Protein AF-A0A7K2Q441-F1 (afdb_monomer_lite)

Structure (mmCIF, N/CA/C/O backbone):
data_AF-A0A7K2Q441-F1
#
_entry.id   AF-A0A7K2Q441-F1
#
loop_
_atom_site.group_PDB
_atom_site.id
_atom_site.type_symbol
_atom_site.label_atom_id
_atom_site.label_alt_id
_atom_site.label_comp_id
_atom_site.label_asym_id
_atom_site.label_entity_id
_atom_site.label_seq_id
_atom_site.pdbx_PDB_ins_code
_atom_site.Cartn_x
_atom_site.Cartn_y
_atom_site.Cartn_z
_atom_site.occupancy
_atom_site.B_iso_or_equiv
_atom_site.auth_seq_id
_atom_site.auth_comp_id
_atom_site.auth_asym_id
_atom_site.auth_atom_id
_atom_site.pdbx_PDB_model_num
ATOM 1 N N . MET A 1 1 ? 11.163 -8.099 11.541 1.00 57.91 1 MET A N 1
ATOM 2 C CA . MET A 1 1 ? 11.823 -8.158 10.230 1.00 57.91 1 MET A CA 1
ATOM 3 C C . MET A 1 1 ? 12.071 -6.738 9.755 1.00 57.91 1 MET A C 1
ATOM 5 O O . MET A 1 1 ? 11.302 -5.840 10.038 1.00 57.91 1 MET A O 1
ATOM 9 N N . THR A 1 2 ? 13.201 -6.491 9.112 1.00 84.44 2 THR A N 1
ATOM 10 C CA . THR A 1 2 ? 13.454 -5.177 8.512 1.00 84.44 2 THR A CA 1
ATOM 11 C C . THR A 1 2 ? 13.026 -5.277 7.056 1.00 84.44 2 THR A C 1
ATOM 13 O O . THR A 1 2 ? 13.439 -6.220 6.381 1.00 84.44 2 THR A O 1
ATOM 16 N N . ILE A 1 3 ? 12.165 -4.366 6.602 1.00 94.44 3 ILE A N 1
ATOM 17 C CA . ILE A 1 3 ? 11.792 -4.257 5.188 1.00 94.44 3 ILE A CA 1
ATOM 18 C C . ILE A 1 3 ? 13.068 -3.947 4.391 1.00 94.44 3 ILE A C 1
ATOM 20 O O . ILE A 1 3 ? 13.907 -3.159 4.834 1.00 94.44 3 ILE A O 1
ATOM 24 N N . HIS A 1 4 ? 13.272 -4.623 3.261 1.00 96.31 4 HIS A N 1
ATOM 25 C CA . HIS A 1 4 ? 14.445 -4.379 2.425 1.00 96.31 4 HIS A CA 1
ATOM 26 C C . HIS A 1 4 ? 14.312 -3.051 1.676 1.00 96.31 4 HIS A C 1
ATOM 28 O O . HIS A 1 4 ? 13.213 -2.547 1.477 1.00 96.31 4 HIS A O 1
ATOM 34 N N . ARG A 1 5 ? 15.441 -2.527 1.193 1.00 95.44 5 ARG A N 1
ATOM 35 C CA . ARG A 1 5 ? 15.487 -1.385 0.276 1.00 95.44 5 ARG A CA 1
ATOM 36 C C . ARG A 1 5 ? 16.161 -1.816 -1.031 1.00 95.44 5 ARG A C 1
ATOM 38 O O . ARG A 1 5 ? 17.326 -2.230 -0.985 1.00 95.44 5 ARG A O 1
ATOM 45 N N . PRO A 1 6 ? 15.439 -1.829 -2.166 1.00 96.75 6 PRO A N 1
ATOM 46 C CA . PRO A 1 6 ? 13.989 -1.655 -2.285 1.00 96.75 6 PRO A CA 1
ATOM 47 C C . PRO A 1 6 ? 13.231 -2.830 -1.646 1.00 96.75 6 PRO A C 1
ATOM 49 O O . PRO A 1 6 ? 13.762 -3.946 -1.553 1.00 96.75 6 PRO A O 1
ATOM 52 N N . GLY A 1 7 ? 11.977 -2.592 -1.268 1.00 96.69 7 GLY A N 1
ATOM 53 C CA . GLY A 1 7 ? 11.099 -3.579 -0.654 1.00 96.69 7 GLY A CA 1
ATOM 54 C C . GLY A 1 7 ? 10.958 -4.851 -1.487 1.00 96.69 7 GLY A C 1
ATOM 55 O O . GLY A 1 7 ? 11.034 -4.855 -2.725 1.00 96.69 7 GLY A O 1
ATOM 56 N N . ARG A 1 8 ? 10.762 -5.981 -0.811 1.00 96.75 8 ARG A N 1
ATOM 57 C CA . ARG A 1 8 ? 10.484 -7.279 -1.435 1.00 96.75 8 ARG A CA 1
ATOM 58 C C . ARG A 1 8 ? 9.076 -7.730 -1.072 1.00 96.75 8 ARG A C 1
ATOM 60 O O . ARG A 1 8 ? 8.640 -7.508 0.051 1.00 96.75 8 ARG A O 1
ATOM 67 N N . PRO A 1 9 ? 8.382 -8.473 -1.953 1.00 97.12 9 PRO A N 1
ATOM 68 C CA . PRO A 1 9 ? 7.066 -9.009 -1.615 1.00 97.12 9 PRO A CA 1
ATOM 69 C C . PRO A 1 9 ? 7.032 -9.837 -0.318 1.00 97.12 9 PRO A C 1
ATOM 71 O O . PRO A 1 9 ? 6.040 -9.817 0.400 1.00 97.12 9 PRO A O 1
ATOM 74 N N . ALA A 1 10 ? 8.125 -10.539 0.000 1.00 96.25 10 ALA A N 1
ATOM 75 C CA . ALA A 1 10 ? 8.256 -11.337 1.220 1.00 96.25 10 ALA A CA 1
ATOM 76 C C . ALA A 1 10 ? 8.451 -10.509 2.507 1.00 96.25 10 ALA A C 1
ATOM 78 O O . ALA A 1 10 ? 8.425 -11.083 3.594 1.00 96.25 10 ALA A O 1
ATOM 79 N N . ASP A 1 11 ? 8.652 -9.194 2.395 1.00 97.00 11 ASP A N 1
ATOM 80 C CA . ASP A 1 11 ? 8.782 -8.301 3.551 1.00 97.00 11 ASP A CA 1
ATOM 81 C C . ASP A 1 11 ? 7.423 -7.974 4.166 1.00 97.00 11 ASP A C 1
ATOM 83 O O . ASP A 1 11 ? 7.333 -7.664 5.351 1.00 97.00 11 ASP A O 1
ATOM 87 N N . LEU A 1 12 ? 6.357 -8.078 3.371 1.00 97.69 12 LEU A N 1
ATOM 88 C CA . LEU A 1 12 ? 4.995 -7.842 3.817 1.00 97.69 12 LEU A CA 1
ATOM 89 C C . LEU A 1 12 ? 4.393 -9.131 4.407 1.00 97.69 12 LEU A C 1
ATOM 91 O O . LEU A 1 12 ? 4.516 -10.209 3.814 1.00 97.69 12 LEU A O 1
ATOM 95 N N . PRO A 1 13 ? 3.680 -9.052 5.547 1.00 97.19 13 PRO A N 1
ATOM 96 C CA . PRO A 1 13 ? 2.912 -10.182 6.057 1.00 97.19 13 PRO A CA 1
ATOM 97 C C . PRO A 1 13 ? 1.729 -10.486 5.119 1.00 97.19 13 PRO A C 1
ATOM 99 O O . PRO A 1 13 ? 1.420 -9.671 4.248 1.00 97.19 13 PRO A O 1
ATOM 102 N N . PRO A 1 14 ? 1.002 -11.607 5.301 1.00 97.62 14 PRO A N 1
ATOM 103 C CA . PRO A 1 14 ? -0.248 -11.849 4.577 1.00 97.62 14 PRO A CA 1
ATOM 104 C C . PRO A 1 14 ? -1.166 -10.621 4.599 1.00 97.62 14 PRO A C 1
ATOM 106 O O . PRO A 1 14 ? -1.275 -9.956 5.635 1.00 97.62 14 PRO A O 1
ATOM 109 N N . ALA A 1 15 ? -1.813 -10.308 3.475 1.00 98.12 15 ALA A N 1
ATOM 110 C CA . ALA A 1 15 ? -2.535 -9.046 3.324 1.00 98.12 15 ALA A CA 1
ATOM 111 C C . ALA A 1 15 ? -3.660 -8.871 4.348 1.00 98.12 15 ALA A C 1
ATOM 113 O O . ALA A 1 15 ? -3.876 -7.769 4.841 1.00 98.12 15 ALA A O 1
ATOM 114 N N . GLU A 1 16 ? -4.323 -9.955 4.743 1.00 97.75 16 GLU A N 1
ATOM 115 C CA . GLU A 1 16 ? -5.344 -9.941 5.786 1.00 97.75 16 GLU A CA 1
ATOM 116 C C . GLU A 1 16 ? -4.767 -9.567 7.157 1.00 97.75 16 GLU A C 1
ATOM 118 O O . GLU A 1 16 ? -5.431 -8.888 7.940 1.00 97.75 16 GLU A O 1
ATOM 123 N N . LEU A 1 17 ? -3.530 -9.979 7.453 1.00 97.62 17 LEU A N 1
ATOM 124 C CA . LEU A 1 17 ? -2.852 -9.613 8.695 1.00 97.62 17 LEU A CA 1
ATOM 125 C C . LEU A 1 17 ? -2.403 -8.150 8.669 1.00 97.62 17 LEU A C 1
ATOM 127 O O . LEU A 1 17 ? -2.575 -7.455 9.670 1.00 97.62 17 LEU A O 1
ATOM 131 N N . LEU A 1 18 ? -1.859 -7.683 7.539 1.00 98.00 18 LEU A N 1
ATOM 132 C CA . LEU A 1 18 ? -1.517 -6.271 7.352 1.00 98.00 18 LEU A CA 1
ATOM 133 C C . LEU A 1 18 ? -2.761 -5.390 7.522 1.00 98.00 18 LEU A C 1
ATOM 135 O O . LEU A 1 18 ? -2.756 -4.457 8.322 1.00 98.00 18 LEU A O 1
ATOM 139 N N . TRP A 1 19 ? -3.848 -5.761 6.839 1.00 98.12 19 TRP A N 1
ATOM 140 C CA . TRP A 1 19 ? -5.145 -5.102 6.935 1.00 98.12 19 TRP A CA 1
ATOM 141 C C . TRP A 1 19 ? -5.644 -5.051 8.375 1.00 98.12 19 TRP A C 1
ATOM 143 O O . TRP A 1 19 ? -6.011 -3.987 8.852 1.00 98.12 19 TRP A O 1
ATOM 153 N N . ALA A 1 20 ? -5.653 -6.182 9.087 1.00 97.19 20 ALA A N 1
ATOM 154 C CA . ALA A 1 20 ?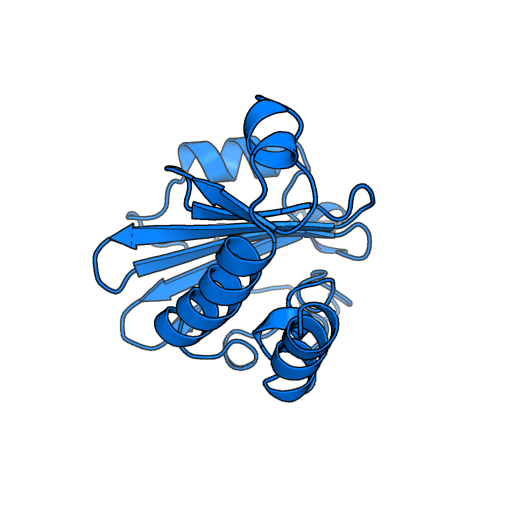 -6.161 -6.234 10.455 1.00 97.19 20 ALA A CA 1
ATOM 155 C C . ALA A 1 20 ? -5.371 -5.325 11.407 1.00 97.19 20 ALA A C 1
ATOM 157 O O . ALA A 1 20 ? -5.969 -4.645 12.236 1.00 97.19 20 ALA A O 1
ATOM 158 N N . ARG A 1 21 ? -4.039 -5.295 11.282 1.00 97.31 21 ARG A N 1
ATOM 159 C CA . ARG A 1 21 ? -3.178 -4.455 12.125 1.00 97.31 21 ARG A CA 1
ATOM 160 C C . ARG A 1 21 ? -3.403 -2.973 11.864 1.00 97.31 21 ARG A C 1
ATOM 162 O O . ARG A 1 21 ? -3.607 -2.221 12.809 1.00 97.31 21 ARG A O 1
ATOM 169 N N . TRP A 1 22 ? -3.409 -2.577 10.598 1.00 97.62 22 TRP A N 1
ATOM 170 C CA . TRP A 1 22 ? -3.598 -1.181 10.223 1.00 97.62 22 TRP A CA 1
ATOM 171 C C . TRP A 1 22 ? -5.030 -0.706 10.495 1.00 97.62 22 TRP A C 1
ATOM 173 O O . TRP A 1 22 ? -5.216 0.346 11.096 1.00 97.62 22 TRP A O 1
ATOM 183 N N . ALA A 1 23 ? -6.047 -1.513 10.182 1.00 96.81 23 ALA A N 1
ATOM 184 C CA . ALA A 1 23 ? -7.434 -1.198 10.524 1.00 96.81 23 ALA A CA 1
ATOM 185 C C . ALA A 1 23 ? -7.635 -1.011 12.028 1.00 96.81 23 ALA A C 1
ATOM 187 O O . ALA A 1 23 ? -8.397 -0.139 12.434 1.00 96.81 23 ALA A O 1
ATOM 188 N N . PHE A 1 24 ? -6.953 -1.803 12.857 1.00 95.44 24 PHE A N 1
ATOM 189 C CA . PHE A 1 24 ? -7.053 -1.650 14.302 1.00 95.44 24 PHE A CA 1
ATOM 190 C C . PHE A 1 24 ? -6.481 -0.310 14.782 1.00 95.44 24 PHE A C 1
ATOM 192 O O . PHE A 1 24 ? -7.139 0.368 15.565 1.00 95.44 24 PHE A O 1
ATOM 199 N N . VAL A 1 25 ? -5.323 0.108 14.260 1.00 94.00 25 VAL A N 1
ATOM 200 C CA . VAL A 1 25 ? -4.752 1.438 14.538 1.00 94.00 25 VAL A CA 1
ATOM 201 C C . VAL A 1 25 ? -5.691 2.549 14.059 1.00 94.00 25 VAL A C 1
ATOM 203 O O . VAL A 1 25 ? -6.042 3.423 14.844 1.00 94.00 25 VAL A O 1
ATOM 206 N N . ALA A 1 26 ? -6.178 2.471 12.817 1.00 94.25 26 ALA A N 1
ATOM 207 C CA . ALA A 1 26 ? -7.083 3.473 12.249 1.00 94.25 26 ALA A CA 1
ATOM 208 C C . ALA A 1 26 ? -8.385 3.631 13.056 1.00 94.25 26 ALA A C 1
ATOM 210 O O . ALA A 1 26 ? -8.894 4.736 13.196 1.00 94.25 26 ALA A O 1
ATOM 211 N N . VAL A 1 27 ? -8.930 2.539 13.607 1.00 93.12 27 VAL A N 1
ATOM 212 C CA . VAL A 1 27 ? -10.132 2.587 14.458 1.00 93.12 27 VAL A CA 1
ATOM 213 C C . VAL A 1 27 ? -9.844 3.198 15.829 1.00 93.12 27 VAL A C 1
ATOM 215 O O . VAL A 1 27 ? -10.705 3.887 16.364 1.00 93.12 27 VAL A O 1
ATOM 218 N N . LEU A 1 28 ? -8.669 2.951 16.412 1.00 91.25 28 LEU A N 1
ATOM 219 C CA . LEU A 1 28 ? -8.307 3.529 17.710 1.00 91.25 28 LEU A CA 1
ATOM 220 C C . LEU A 1 28 ? -8.026 5.028 17.624 1.00 91.25 28 LEU A C 1
ATOM 222 O O . LEU A 1 28 ? -8.372 5.764 18.541 1.00 91.25 28 LEU A O 1
ATOM 226 N N . GLU A 1 29 ? -7.448 5.475 16.513 1.00 89.25 29 GLU A N 1
ATOM 227 C CA . GLU A 1 29 ? -7.189 6.893 16.250 1.00 89.25 29 GLU A CA 1
ATOM 228 C C . GLU A 1 29 ? -8.422 7.662 15.768 1.00 89.25 29 GLU A C 1
ATOM 230 O O . GLU A 1 29 ? -8.416 8.896 15.748 1.00 89.25 29 GLU A O 1
ATOM 235 N N . ALA A 1 30 ? -9.488 6.959 15.379 1.00 89.12 30 ALA A N 1
ATOM 236 C CA . ALA A 1 30 ? -10.696 7.590 14.881 1.00 89.12 30 ALA A CA 1
ATOM 237 C C . ALA A 1 30 ? -11.335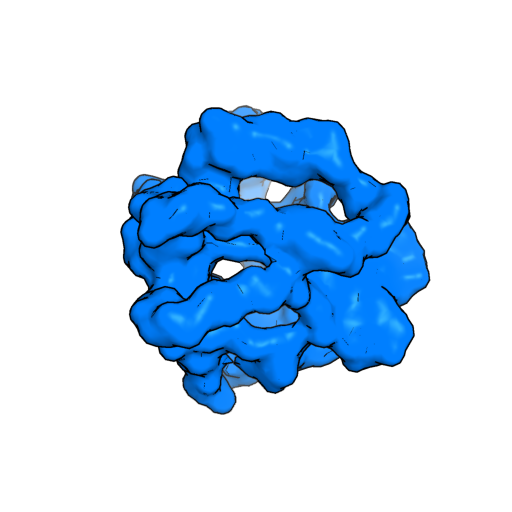 8.476 15.962 1.00 89.12 30 ALA A C 1
ATOM 239 O O . ALA A 1 30 ? -11.764 8.017 17.022 1.00 89.12 30 ALA A O 1
ATOM 240 N N . THR A 1 31 ? -11.456 9.765 15.654 1.00 86.69 31 THR A N 1
ATOM 241 C CA . THR A 1 31 ? -12.187 10.737 16.469 1.00 86.69 31 THR A CA 1
ATOM 242 C C . THR A 1 31 ? -13.220 11.457 15.615 1.00 86.69 31 THR A C 1
ATOM 244 O O . THR A 1 31 ? -13.017 11.672 14.419 1.00 86.69 31 THR A O 1
ATOM 247 N N . THR A 1 32 ? -14.321 11.893 16.233 1.00 82.94 32 THR A N 1
ATOM 248 C CA . THR A 1 32 ? -15.361 12.677 15.545 1.00 82.94 32 THR A CA 1
ATOM 249 C C . THR A 1 32 ? -14.792 13.937 14.886 1.00 82.94 32 THR A C 1
ATOM 251 O O . THR A 1 32 ? -15.247 14.335 13.816 1.00 82.94 32 THR A O 1
ATOM 254 N N . GLU A 1 33 ? -13.793 14.565 15.516 1.00 83.19 33 GLU A N 1
ATOM 255 C CA . GLU A 1 33 ? -13.094 15.725 14.963 1.00 83.19 33 GLU A CA 1
ATOM 256 C C . GLU A 1 33 ? -12.360 15.343 13.675 1.00 83.19 33 GLU A C 1
ATOM 258 O O . GLU A 1 33 ? -12.699 15.878 12.621 1.00 83.19 33 GLU A O 1
ATOM 263 N N . ALA A 1 34 ? -11.469 14.348 13.715 1.00 78.38 34 ALA A N 1
ATOM 264 C CA . ALA A 1 34 ? -10.718 13.896 12.541 1.00 78.38 34 ALA A CA 1
ATOM 265 C C . ALA A 1 34 ? -11.630 13.444 11.384 1.00 78.38 34 ALA A C 1
ATOM 267 O O . ALA A 1 34 ? -11.375 13.749 10.216 1.00 78.38 34 ALA A O 1
ATOM 268 N N . GLU A 1 35 ? -12.747 12.776 11.684 1.00 78.50 35 GLU A N 1
ATOM 269 C CA . GLU A 1 35 ? -13.699 12.347 10.657 1.00 78.50 35 GLU A CA 1
ATOM 270 C C . GLU A 1 35 ? -14.410 13.524 9.969 1.00 78.50 35 GLU A C 1
ATOM 272 O O . GLU A 1 35 ? -14.755 13.421 8.784 1.00 78.50 35 GLU A O 1
ATOM 277 N N . SER A 1 36 ? -14.582 14.650 10.670 1.00 78.50 36 SER A N 1
ATOM 278 C CA . SER A 1 36 ? -15.277 15.844 10.173 1.00 78.50 36 SER A CA 1
ATOM 279 C C . SER A 1 36 ? -14.453 16.711 9.211 1.00 78.50 36 SER A C 1
ATOM 281 O O . SER A 1 36 ? -15.031 17.529 8.495 1.00 78.50 36 SER A O 1
ATOM 283 N N . HIS A 1 37 ? -13.132 16.501 9.121 1.00 69.12 37 HIS A N 1
ATOM 284 C CA . HIS A 1 37 ? -12.215 17.287 8.275 1.00 69.12 37 HIS A CA 1
ATOM 285 C C . HIS A 1 37 ? -12.453 17.124 6.757 1.00 69.12 37 HIS A C 1
ATOM 287 O O . HIS A 1 37 ? -11.851 17.829 5.943 1.00 69.12 37 HIS A O 1
ATOM 293 N N . GLY A 1 38 ? -13.355 16.231 6.339 1.00 69.81 38 GLY A N 1
ATOM 294 C CA . GLY A 1 38 ? -13.725 16.072 4.934 1.00 69.81 38 GLY A CA 1
ATOM 295 C C . GLY A 1 38 ? -12.574 15.522 4.084 1.00 69.81 38 GLY A C 1
ATOM 296 O O . GLY A 1 38 ? -12.219 14.357 4.233 1.00 69.81 38 GLY A O 1
ATOM 297 N N . VAL A 1 39 ? -12.046 16.341 3.162 1.00 65.88 39 VAL A N 1
ATOM 298 C CA . VAL A 1 39 ? -11.148 15.921 2.059 1.00 65.88 39 VAL A CA 1
ATOM 299 C C . VAL A 1 39 ? -9.659 15.912 2.446 1.00 65.88 39 VAL A C 1
ATOM 301 O O . VAL A 1 39 ? -8.882 15.201 1.819 1.00 65.88 39 VAL A O 1
ATOM 304 N N . HIS A 1 40 ? -9.250 16.658 3.477 1.00 71.31 40 HIS A N 1
ATOM 305 C CA . HIS A 1 40 ? -7.850 16.739 3.920 1.00 71.31 40 HIS A CA 1
ATOM 306 C C . HIS A 1 40 ? -7.678 16.020 5.257 1.00 71.31 40 HIS A C 1
ATOM 308 O O . HIS A 1 40 ? -7.681 16.642 6.320 1.00 71.31 40 HIS A O 1
ATOM 314 N N . ARG A 1 41 ? -7.603 14.690 5.183 1.00 84.94 41 ARG A N 1
ATOM 315 C CA . ARG A 1 41 ? -7.338 13.818 6.330 1.00 84.94 41 ARG A CA 1
ATOM 316 C C . ARG A 1 41 ? -5.857 13.484 6.396 1.00 84.94 41 ARG A C 1
ATOM 318 O O . ARG A 1 41 ? -5.215 13.348 5.364 1.00 84.94 41 ARG A O 1
ATOM 325 N N . THR A 1 42 ? -5.358 13.350 7.615 1.00 90.00 42 THR A N 1
ATOM 326 C CA . THR A 1 42 ? -3.986 12.951 7.918 1.00 90.00 42 THR A CA 1
ATOM 327 C C . THR A 1 42 ? -3.998 11.936 9.061 1.00 90.00 42 THR A C 1
ATOM 329 O O . THR A 1 42 ? -5.034 11.726 9.697 1.00 90.00 42 THR A O 1
ATOM 332 N N . GLY A 1 43 ? -2.874 11.269 9.306 1.00 92.06 43 GLY A N 1
ATOM 333 C CA . GLY A 1 43 ? -2.787 10.130 10.218 1.00 92.06 43 GLY A CA 1
ATOM 334 C C . GLY A 1 43 ? -3.274 8.841 9.560 1.00 92.06 43 GLY A C 1
ATOM 335 O O . GLY A 1 43 ? -3.029 8.616 8.374 1.00 92.06 43 GLY A O 1
ATOM 336 N N . HIS A 1 44 ? -3.950 7.983 10.325 1.00 93.62 44 HIS A N 1
ATOM 337 C CA . HIS A 1 44 ? -4.467 6.702 9.849 1.00 93.62 44 HIS A CA 1
ATOM 338 C C . HIS A 1 44 ? -5.994 6.724 9.788 1.00 93.62 44 HIS A C 1
ATOM 340 O O . HIS A 1 44 ? -6.658 7.040 10.772 1.00 93.62 44 HIS A O 1
ATOM 346 N N . TRP A 1 45 ? -6.583 6.344 8.656 1.00 94.50 45 TRP A N 1
ATOM 347 C CA . TRP A 1 45 ? -8.041 6.247 8.555 1.00 94.50 45 TRP A CA 1
ATOM 348 C C . TRP A 1 45 ? -8.489 5.125 7.627 1.00 94.50 45 TRP A C 1
ATOM 350 O O . TRP A 1 45 ? -7.706 4.549 6.874 1.00 94.50 45 TRP A O 1
ATOM 360 N N . ILE A 1 46 ? -9.779 4.807 7.691 1.00 93.94 46 ILE A N 1
ATOM 361 C CA . ILE A 1 46 ? -10.438 3.859 6.798 1.00 93.94 46 ILE A CA 1
ATOM 362 C C . ILE A 1 46 ? -11.644 4.523 6.132 1.00 93.94 46 ILE A C 1
ATOM 364 O O . ILE A 1 46 ? -12.417 5.229 6.779 1.00 93.94 46 ILE A O 1
ATOM 368 N N . ASP A 1 47 ? -11.815 4.299 4.832 1.00 92.81 47 ASP A N 1
ATOM 369 C CA . ASP A 1 47 ? -13.005 4.701 4.080 1.00 92.81 47 ASP A CA 1
ATOM 370 C C . ASP A 1 47 ? -13.332 3.698 2.954 1.00 92.81 47 ASP A C 1
ATOM 372 O O . ASP A 1 47 ? -12.791 2.592 2.897 1.00 92.81 47 ASP A O 1
ATOM 376 N N . GLY A 1 48 ? -14.252 4.063 2.052 1.00 91.50 48 GLY A N 1
ATOM 377 C CA . GLY A 1 48 ? -14.656 3.209 0.929 1.00 91.50 48 GLY A CA 1
ATOM 378 C C . GLY A 1 48 ? -13.533 2.879 -0.067 1.00 91.50 48 GLY A C 1
ATOM 379 O O . GLY A 1 48 ? -13.675 1.939 -0.846 1.00 91.50 48 GLY A O 1
ATOM 380 N N . GLY A 1 49 ? -12.428 3.627 -0.052 1.00 92.12 49 GLY A N 1
ATOM 381 C CA . GLY A 1 49 ? -11.232 3.391 -0.855 1.00 92.12 49 GLY A CA 1
ATOM 382 C C . GLY A 1 49 ? -10.212 2.451 -0.209 1.00 92.12 49 GLY A C 1
ATOM 383 O O . GLY A 1 49 ? -9.354 1.939 -0.927 1.00 92.12 49 GLY A O 1
ATOM 384 N N . GLY A 1 50 ? -10.308 2.193 1.098 1.00 96.31 50 GLY A N 1
ATOM 385 C CA . GLY A 1 50 ? -9.390 1.322 1.830 1.00 96.31 50 GLY A CA 1
ATOM 386 C C . GLY A 1 50 ? -8.885 1.935 3.131 1.00 96.31 50 GLY A C 1
ATOM 387 O O . GLY A 1 50 ? -9.517 2.816 3.710 1.00 96.31 50 GLY A O 1
ATOM 388 N N . LEU A 1 51 ? -7.752 1.414 3.591 1.00 97.69 51 LEU A N 1
ATOM 389 C CA . LEU A 1 51 ? -6.971 1.963 4.692 1.00 97.69 51 LEU A CA 1
ATOM 390 C C . LEU A 1 51 ? -5.973 2.968 4.145 1.00 97.69 51 LEU A C 1
ATOM 392 O O . LEU A 1 51 ? -5.346 2.693 3.123 1.00 97.69 51 LEU A O 1
ATOM 396 N N . HIS A 1 52 ? -5.814 4.086 4.837 1.00 96.69 52 HIS A N 1
ATOM 397 C CA . HIS A 1 52 ? -4.972 5.192 4.409 1.00 96.69 52 HIS A CA 1
ATOM 398 C C . HIS A 1 52 ? -4.043 5.657 5.519 1.00 96.69 52 HIS A C 1
ATOM 400 O O . HIS A 1 52 ? -4.333 5.501 6.710 1.00 96.69 52 HIS A O 1
ATOM 406 N N . LEU A 1 53 ? -2.891 6.157 5.088 1.00 95.88 53 LEU A N 1
ATOM 407 C CA . LEU A 1 53 ? -1.837 6.734 5.901 1.00 95.88 53 LEU A CA 1
ATOM 408 C C . LEU A 1 53 ? -1.377 7.983 5.170 1.00 95.88 53 LEU A C 1
ATOM 410 O O . LEU A 1 53 ? -1.053 7.902 3.989 1.00 95.88 53 LEU A O 1
ATOM 414 N N . ASP A 1 54 ? -1.338 9.101 5.871 1.00 94.44 54 ASP A N 1
ATOM 415 C CA . ASP A 1 54 ? -0.732 10.346 5.409 1.00 94.44 54 ASP A CA 1
ATOM 416 C C . ASP A 1 54 ? -0.040 10.965 6.621 1.00 94.44 54 ASP A C 1
ATOM 418 O O . ASP A 1 54 ? -0.680 11.232 7.640 1.00 94.44 54 ASP A O 1
ATOM 422 N N . ASP A 1 55 ? 1.279 11.113 6.562 1.00 92.75 55 ASP A N 1
ATOM 423 C CA . ASP A 1 55 ? 2.065 11.618 7.687 1.00 92.75 55 ASP A CA 1
ATOM 424 C C . ASP A 1 55 ? 2.163 13.154 7.745 1.00 92.75 55 ASP A C 1
ATOM 426 O O . ASP A 1 55 ? 2.959 13.688 8.520 1.00 92.75 55 ASP A O 1
ATOM 430 N N . CYS A 1 56 ? 1.343 13.868 6.961 1.00 88.69 56 CYS A N 1
ATOM 431 C CA . CYS A 1 56 ? 1.419 15.311 6.704 1.00 88.69 56 CYS A CA 1
ATOM 432 C C . CYS A 1 56 ? 2.743 15.762 6.063 1.00 88.69 56 CYS A C 1
ATOM 434 O O . CYS A 1 56 ? 3.046 16.961 6.063 1.00 88.69 56 CYS A O 1
ATOM 436 N N . GLY A 1 57 ? 3.562 14.825 5.599 1.00 88.69 57 GLY A N 1
ATOM 437 C CA . GLY A 1 57 ? 4.911 15.054 5.123 1.00 88.69 57 GLY A CA 1
ATOM 438 C C . GLY A 1 57 ? 5.095 14.454 3.741 1.00 88.69 57 GLY A C 1
ATOM 439 O O . GLY A 1 57 ? 4.438 14.859 2.782 1.00 88.69 57 GLY A O 1
ATOM 440 N N . SER A 1 58 ? 6.049 13.537 3.643 1.00 90.44 58 SER A N 1
ATOM 441 C CA . SER A 1 58 ? 6.430 12.905 2.388 1.00 90.44 58 SER A CA 1
ATOM 442 C C . SER A 1 58 ? 5.805 11.535 2.180 1.00 90.44 58 SER A C 1
ATOM 444 O O . SER A 1 58 ? 5.918 11.018 1.075 1.00 90.44 58 SER A O 1
ATOM 446 N N . THR A 1 59 ? 5.192 10.931 3.204 1.00 94.94 59 THR A N 1
ATOM 447 C CA . THR A 1 59 ? 4.738 9.541 3.151 1.00 94.94 59 THR A CA 1
ATOM 448 C C . THR A 1 59 ? 3.216 9.463 3.074 1.00 94.94 59 THR A C 1
ATOM 450 O O . THR A 1 59 ? 2.507 9.843 4.011 1.00 94.94 59 THR A O 1
ATOM 453 N N . CYS A 1 60 ? 2.705 8.851 2.004 1.00 95.62 60 CYS A N 1
ATOM 454 C CA . CYS A 1 60 ? 1.295 8.501 1.885 1.00 95.62 60 CYS A CA 1
ATOM 455 C C . CYS A 1 60 ? 1.099 7.069 1.369 1.00 95.62 60 CYS A C 1
ATOM 457 O O . CYS A 1 60 ? 1.769 6.623 0.442 1.00 95.62 60 CYS A O 1
ATOM 459 N N . TRP A 1 61 ? 0.154 6.328 1.953 1.00 97.88 61 TRP A N 1
ATOM 460 C CA . TRP A 1 61 ? -0.157 4.955 1.547 1.00 97.88 61 TRP A CA 1
ATOM 461 C C . TRP A 1 61 ? -1.651 4.684 1.526 1.00 97.88 61 TRP A C 1
ATOM 463 O O . TRP A 1 61 ? -2.393 5.138 2.392 1.00 97.88 61 TRP A O 1
ATOM 473 N N . THR A 1 62 ? -2.072 3.830 0.595 1.00 98.31 62 THR A N 1
ATOM 474 C CA . THR A 1 62 ? -3.375 3.172 0.611 1.00 98.31 62 THR A CA 1
ATOM 475 C C . THR A 1 62 ? -3.214 1.656 0.527 1.00 98.31 62 THR A C 1
ATOM 477 O O . THR A 1 62 ? -2.594 1.139 -0.403 1.00 98.31 62 THR A O 1
ATOM 480 N N . LEU A 1 63 ? -3.870 0.926 1.430 1.00 98.69 63 LEU A N 1
ATOM 481 C CA . LEU A 1 63 ? -4.156 -0.500 1.274 1.00 98.69 63 LEU A CA 1
ATOM 482 C C . LEU A 1 63 ? -5.640 -0.688 0.963 1.00 98.69 63 LEU A C 1
ATOM 484 O O . LEU A 1 63 ? -6.504 -0.499 1.818 1.00 98.69 63 LEU A O 1
ATOM 488 N N . ALA A 1 64 ? -5.939 -1.107 -0.262 1.00 98.25 64 ALA A N 1
ATOM 489 C CA . ALA A 1 64 ? -7.298 -1.348 -0.724 1.00 98.25 64 ALA A CA 1
ATOM 490 C C . ALA A 1 64 ? -7.578 -2.847 -0.859 1.00 98.25 64 ALA A C 1
ATOM 492 O O . ALA A 1 64 ? -6.812 -3.595 -1.473 1.00 98.25 64 ALA A O 1
ATOM 493 N N . ARG A 1 65 ? -8.724 -3.289 -0.335 1.00 96.94 65 ARG A N 1
ATOM 494 C CA . ARG A 1 65 ? -9.260 -4.629 -0.582 1.00 96.94 65 ARG A CA 1
ATOM 495 C C . ARG A 1 65 ? -10.126 -4.583 -1.836 1.00 96.94 65 ARG A C 1
ATOM 497 O O . ARG A 1 65 ? -11.232 -4.055 -1.798 1.00 96.94 65 ARG A O 1
ATOM 504 N N . VAL A 1 66 ? -9.632 -5.137 -2.941 1.00 96.12 66 VAL A N 1
ATOM 505 C CA . VAL A 1 66 ? -10.335 -5.091 -4.236 1.00 96.12 66 VAL A CA 1
ATOM 506 C C . VAL A 1 66 ? -11.459 -6.125 -4.283 1.00 96.12 66 VAL A C 1
ATOM 508 O O . VAL A 1 66 ? -12.556 -5.834 -4.752 1.00 96.12 66 VAL A O 1
ATOM 511 N N . ASN A 1 67 ? -11.207 -7.333 -3.773 1.00 92.12 67 ASN A N 1
ATOM 512 C CA . ASN A 1 67 ? -12.227 -8.357 -3.554 1.00 92.12 67 ASN A CA 1
ATOM 513 C C . ASN A 1 67 ? -11.769 -9.364 -2.476 1.00 92.12 67 ASN A C 1
ATOM 515 O O . ASN A 1 67 ? -10.825 -9.119 -1.718 1.00 92.12 67 ASN A O 1
ATOM 519 N N . GLN A 1 68 ? -12.463 -10.496 -2.347 1.00 92.44 68 GLN A N 1
ATOM 520 C CA . GLN A 1 68 ? -12.056 -11.540 -1.412 1.00 92.44 68 GLN A CA 1
ATOM 521 C C . GLN A 1 68 ? -10.700 -12.144 -1.814 1.00 92.44 68 GLN A C 1
ATOM 523 O O . GLN A 1 68 ? -10.592 -12.799 -2.844 1.00 92.44 68 GLN A O 1
ATOM 528 N N . GLY A 1 69 ? -9.689 -11.955 -0.961 1.00 96.06 69 GLY A N 1
ATOM 529 C CA . GLY A 1 69 ? -8.340 -12.491 -1.165 1.00 96.06 69 GLY A CA 1
ATOM 530 C C . GLY A 1 69 ? -7.464 -11.66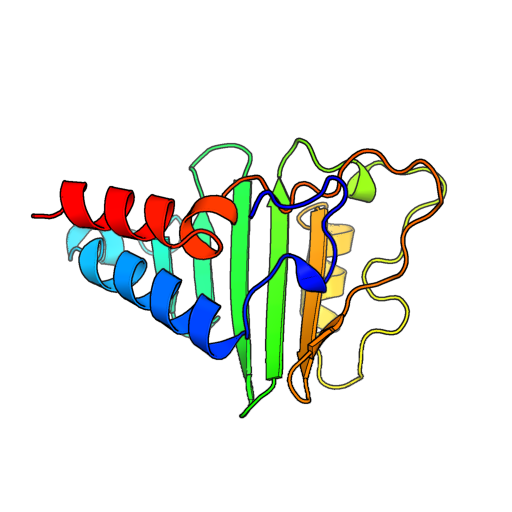5 -2.109 1.00 96.06 69 GLY A C 1
ATOM 531 O O . GLY A 1 69 ? -6.342 -12.084 -2.384 1.00 96.06 69 GLY A O 1
ATOM 532 N N . ARG A 1 70 ? -7.944 -10.505 -2.590 1.00 98.44 70 ARG A N 1
ATOM 533 C CA . ARG A 1 70 ? -7.149 -9.579 -3.405 1.00 98.44 70 ARG A CA 1
ATOM 534 C C . ARG A 1 70 ? -7.026 -8.215 -2.764 1.00 98.44 70 ARG A C 1
ATOM 536 O O . ARG A 1 70 ? -8.029 -7.557 -2.468 1.00 98.44 70 ARG A O 1
ATOM 543 N N . PHE A 1 71 ? -5.784 -7.783 -2.614 1.00 98.75 71 PHE A N 1
ATOM 544 C CA . PHE A 1 71 ? -5.436 -6.499 -2.027 1.00 98.75 71 PHE A CA 1
ATOM 545 C C . PHE A 1 71 ? -4.411 -5.790 -2.899 1.00 98.75 71 PHE A C 1
ATOM 547 O O . PHE A 1 71 ? -3.622 -6.433 -3.588 1.00 98.75 71 PHE A O 1
ATOM 554 N N . VAL A 1 72 ? -4.414 -4.466 -2.852 1.00 98.75 72 VAL A N 1
ATOM 555 C CA . VAL A 1 72 ? -3.366 -3.642 -3.445 1.00 98.75 72 VAL A CA 1
ATOM 556 C C . VAL A 1 72 ? -2.883 -2.643 -2.405 1.00 98.75 72 VAL A C 1
ATOM 558 O O . VAL A 1 72 ? -3.695 -1.965 -1.781 1.00 98.75 72 VAL A O 1
ATOM 561 N N . LEU A 1 73 ? -1.570 -2.595 -2.212 1.00 98.75 73 LEU A N 1
ATOM 562 C CA . LEU A 1 73 ? -0.869 -1.574 -1.449 1.00 98.75 73 LEU A CA 1
ATOM 563 C C . LEU A 1 73 ? -0.164 -0.664 -2.451 1.00 98.75 73 LEU A C 1
ATOM 565 O O . LEU A 1 73 ? 0.587 -1.144 -3.299 1.00 98.75 73 LEU A O 1
ATOM 569 N N . TYR A 1 74 ? -0.428 0.628 -2.383 1.00 98.38 74 TYR A N 1
ATOM 570 C CA . TYR A 1 74 ? 0.195 1.612 -3.257 1.00 98.38 74 TYR A CA 1
ATOM 571 C C . TYR A 1 74 ? 0.291 2.947 -2.534 1.00 98.38 74 TYR A C 1
ATOM 573 O O . TYR A 1 74 ? -0.475 3.216 -1.611 1.00 98.38 74 TYR A O 1
ATOM 581 N N . GLY A 1 75 ? 1.234 3.771 -2.949 1.00 96.69 75 GLY A N 1
ATOM 582 C CA . GLY A 1 75 ? 1.540 5.017 -2.270 1.00 96.69 75 GLY A CA 1
ATOM 583 C C . GLY A 1 75 ? 2.965 5.428 -2.560 1.00 96.69 75 GLY A C 1
ATOM 584 O O . GLY A 1 75 ? 3.607 4.870 -3.458 1.00 96.69 75 GLY A O 1
ATOM 585 N N . GLU A 1 76 ? 3.443 6.410 -1.820 1.00 94.88 76 GLU A N 1
ATOM 586 C CA . GLU A 1 76 ? 4.706 7.066 -2.080 1.00 94.88 76 GLU A CA 1
ATOM 587 C C . GLU A 1 76 ? 5.391 7.487 -0.781 1.00 94.88 76 GLU A C 1
ATOM 589 O O . GLU A 1 76 ? 4.753 7.733 0.243 1.00 94.88 76 GLU A O 1
ATOM 594 N N . ASP A 1 77 ? 6.712 7.554 -0.862 1.00 95.88 77 ASP A N 1
ATOM 595 C CA . ASP A 1 77 ? 7.534 8.315 0.057 1.00 95.88 77 ASP A CA 1
ATOM 596 C C . ASP A 1 77 ? 8.632 9.030 -0.742 1.00 95.88 77 ASP A C 1
ATOM 598 O O . ASP A 1 77 ? 9.130 8.498 -1.741 1.00 95.88 77 ASP A O 1
ATOM 602 N N . GLU A 1 78 ? 9.055 10.213 -0.289 1.00 92.50 78 GLU A N 1
ATOM 603 C CA . GLU A 1 78 ? 10.077 11.022 -0.966 1.00 92.50 78 GLU A CA 1
ATOM 604 C C . GLU A 1 78 ? 11.424 10.292 -1.116 1.00 92.50 78 GLU A C 1
ATOM 606 O O . GLU A 1 78 ? 12.157 10.561 -2.072 1.00 92.50 78 GLU A O 1
ATOM 611 N N . SER A 1 79 ? 11.736 9.324 -0.245 1.00 91.94 79 SER A N 1
ATOM 612 C CA . SER A 1 79 ? 12.927 8.473 -0.386 1.00 91.94 79 SER A CA 1
ATOM 613 C C . SER A 1 79 ? 12.882 7.537 -1.601 1.00 91.94 79 SER A C 1
ATOM 615 O O . SER A 1 79 ? 13.937 7.076 -2.055 1.00 91.94 79 SER A O 1
ATOM 617 N N . SER A 1 80 ? 11.694 7.271 -2.158 1.00 93.94 80 SER A N 1
ATOM 618 C CA . SER A 1 80 ? 11.522 6.364 -3.288 1.00 93.94 80 SER A CA 1
ATOM 619 C C . SER A 1 80 ? 12.259 6.872 -4.524 1.00 93.94 80 SER A C 1
ATOM 621 O O . SER A 1 80 ? 11.994 7.946 -5.073 1.00 93.94 80 SER A O 1
ATOM 623 N N . GLN A 1 81 ? 13.168 6.042 -5.029 1.00 95.44 81 GLN A N 1
ATOM 624 C CA . GLN A 1 81 ? 13.911 6.328 -6.252 1.00 95.44 81 GLN A CA 1
ATOM 625 C C . GLN A 1 81 ? 13.148 5.890 -7.504 1.00 95.44 81 GLN A C 1
ATOM 627 O O . GLN A 1 81 ? 13.557 6.229 -8.615 1.00 95.44 81 GLN A O 1
ATOM 632 N N . VAL A 1 82 ? 12.043 5.150 -7.352 1.00 94.25 82 VAL A N 1
ATOM 633 C CA . VAL A 1 82 ? 11.300 4.564 -8.477 1.00 94.25 82 VAL A CA 1
ATOM 634 C C . VAL A 1 82 ? 10.700 5.654 -9.357 1.00 94.25 82 VAL A C 1
ATOM 636 O O . VAL A 1 82 ? 10.882 5.611 -10.575 1.00 94.25 82 VAL A O 1
ATOM 639 N N . LYS A 1 83 ? 10.056 6.665 -8.753 1.00 88.81 83 LYS A N 1
ATOM 640 C CA . LYS A 1 83 ? 9.424 7.770 -9.493 1.00 88.81 83 LYS A CA 1
ATOM 641 C C . LYS A 1 83 ? 10.432 8.584 -10.311 1.00 88.81 83 LYS A C 1
ATOM 643 O O . LYS A 1 83 ? 10.115 9.045 -11.401 1.00 88.81 83 LYS A O 1
ATOM 648 N N . TRP A 1 84 ? 11.677 8.689 -9.843 1.00 90.75 84 TRP A N 1
ATOM 649 C CA . TRP A 1 84 ? 12.742 9.467 -10.489 1.00 90.75 84 TRP A CA 1
ATOM 650 C C . TRP A 1 84 ? 13.660 8.651 -11.411 1.00 90.75 84 TRP A C 1
ATOM 652 O O . TRP A 1 84 ? 14.552 9.221 -12.051 1.00 90.75 84 TRP A O 1
ATOM 662 N N . HIS A 1 85 ? 13.483 7.329 -11.475 1.00 94.06 85 HIS A N 1
ATOM 663 C CA . HIS A 1 85 ? 14.405 6.440 -12.172 1.00 94.06 85 HIS A CA 1
ATOM 664 C C . HIS A 1 85 ? 14.441 6.704 -13.690 1.00 94.06 85 HIS A C 1
ATOM 666 O O . HIS A 1 85 ? 13.429 7.005 -14.327 1.00 94.06 85 HIS A O 1
ATOM 672 N N . LYS A 1 86 ? 15.627 6.558 -14.298 1.00 93.00 86 LYS A N 1
ATOM 673 C CA . LYS A 1 86 ? 15.838 6.665 -15.751 1.00 93.00 86 LYS A CA 1
ATOM 674 C C . LYS A 1 86 ? 16.561 5.416 -16.270 1.00 93.00 86 LYS A C 1
ATOM 676 O O . LYS A 1 86 ? 17.693 5.187 -15.850 1.00 93.00 86 LYS A O 1
ATOM 681 N N . PRO A 1 87 ? 15.977 4.641 -17.206 1.00 92.25 87 PRO A N 1
ATOM 682 C CA . PRO A 1 87 ? 14.656 4.815 -17.835 1.00 92.25 87 PRO A CA 1
ATOM 683 C C . PRO A 1 87 ? 13.494 4.663 -16.841 1.00 92.25 87 PRO A C 1
ATOM 685 O O . PRO A 1 87 ? 13.660 4.006 -15.821 1.00 92.25 87 PRO A O 1
ATOM 688 N N . ALA A 1 88 ? 12.331 5.257 -17.130 1.00 92.62 88 ALA A N 1
ATOM 689 C CA . ALA A 1 88 ? 11.171 5.179 -16.237 1.00 92.62 88 ALA A CA 1
ATOM 690 C C . ALA A 1 88 ? 10.789 3.717 -15.944 1.00 92.62 88 ALA A C 1
ATOM 692 O O . ALA A 1 88 ? 10.759 2.885 -16.855 1.00 92.62 88 ALA A O 1
ATOM 693 N N . ILE A 1 89 ? 10.515 3.411 -14.675 1.00 94.44 89 ILE A N 1
ATOM 694 C CA . ILE A 1 89 ? 10.068 2.083 -14.244 1.00 94.44 89 ILE A CA 1
ATOM 695 C C . ILE A 1 89 ? 8.549 2.010 -14.400 1.00 94.44 89 ILE A C 1
ATOM 697 O O . ILE A 1 89 ? 7.820 2.813 -13.822 1.00 94.44 89 ILE A O 1
ATOM 701 N N . ASP A 1 90 ? 8.066 1.020 -15.148 1.00 94.00 90 ASP A N 1
ATOM 702 C CA . ASP A 1 90 ? 6.641 0.694 -15.189 1.00 94.00 90 ASP A CA 1
ATOM 703 C C . ASP A 1 90 ? 6.259 -0.103 -13.933 1.00 94.00 90 ASP A C 1
ATOM 705 O O . ASP A 1 90 ? 6.439 -1.321 -13.867 1.00 94.00 90 ASP A O 1
ATOM 709 N N . MET A 1 91 ? 5.729 0.592 -12.922 1.00 95.50 91 MET A N 1
ATOM 710 C CA . MET A 1 91 ? 5.282 -0.015 -11.659 1.00 95.50 91 MET A CA 1
ATOM 711 C C . MET A 1 91 ? 4.077 -0.956 -11.826 1.00 95.50 91 MET A C 1
ATOM 713 O O .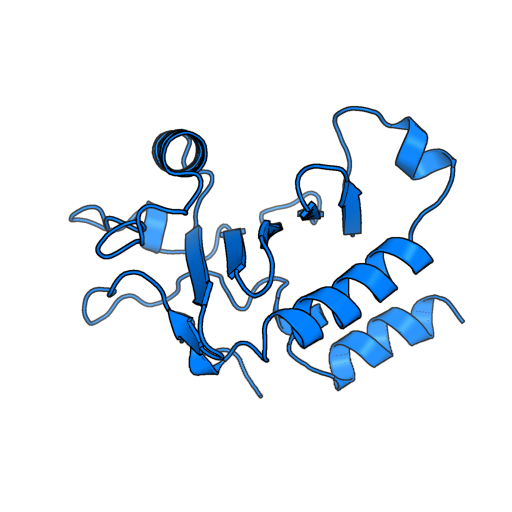 MET A 1 91 ? 3.730 -1.676 -10.891 1.00 95.50 91 MET A O 1
ATOM 717 N N . LEU A 1 92 ? 3.443 -0.966 -13.003 1.00 97.19 92 LEU A N 1
ATOM 718 C CA . LEU A 1 92 ? 2.334 -1.853 -13.351 1.00 97.19 92 LEU A CA 1
ATOM 719 C C . LEU A 1 92 ? 2.758 -2.949 -14.339 1.00 97.19 92 LEU A C 1
ATOM 721 O O . LEU A 1 92 ? 1.910 -3.689 -14.845 1.00 97.19 92 LEU A O 1
ATOM 725 N N . ALA A 1 93 ? 4.057 -3.116 -14.596 1.00 96.81 93 ALA A N 1
ATOM 726 C CA . ALA A 1 93 ? 4.541 -4.241 -15.378 1.00 96.81 93 ALA A CA 1
ATOM 727 C C . ALA A 1 93 ? 4.149 -5.560 -14.691 1.00 96.81 93 ALA A C 1
ATOM 729 O O . ALA A 1 93 ? 4.437 -5.768 -13.514 1.00 96.81 93 ALA A O 1
ATOM 730 N N . GLN A 1 94 ? 3.518 -6.469 -15.444 1.00 97.12 94 GLN A N 1
ATOM 731 C CA . GLN A 1 94 ? 3.006 -7.764 -14.954 1.00 97.12 94 GLN A CA 1
ATOM 732 C C . GLN A 1 94 ? 1.850 -7.657 -13.939 1.00 97.12 94 GLN A C 1
ATOM 734 O O . GLN A 1 94 ? 1.466 -8.660 -13.335 1.00 97.12 94 GLN A O 1
ATOM 739 N N . ALA A 1 95 ? 1.272 -6.464 -13.772 1.00 97.62 95 ALA A N 1
ATOM 740 C CA . ALA A 1 95 ? 0.107 -6.243 -12.931 1.00 97.62 95 ALA A CA 1
ATOM 741 C C . ALA A 1 95 ? -1.107 -7.034 -13.461 1.00 97.62 95 ALA A C 1
ATOM 743 O O . ALA A 1 95 ? -1.412 -6.950 -14.653 1.00 97.62 95 ALA A O 1
ATOM 744 N N . PRO A 1 96 ? -1.834 -7.775 -12.608 1.00 97.75 96 PRO A N 1
ATOM 745 C CA . PRO A 1 96 ? -3.026 -8.499 -13.033 1.00 97.75 96 PRO A CA 1
ATOM 746 C C . PRO A 1 96 ? -4.168 -7.561 -13.455 1.00 97.75 96 PRO A C 1
ATOM 748 O O . PRO A 1 96 ? -4.296 -6.435 -12.968 1.00 97.75 96 PRO A O 1
ATOM 751 N N . ASP A 1 97 ? -5.055 -8.053 -14.322 1.00 97.38 97 ASP A N 1
ATOM 752 C CA . ASP A 1 97 ? -6.155 -7.268 -14.914 1.00 97.38 97 ASP A CA 1
ATOM 753 C C . ASP A 1 97 ? -7.192 -6.776 -13.896 1.00 97.38 97 ASP A C 1
ATOM 755 O O . ASP A 1 97 ? -7.924 -5.825 -14.156 1.00 97.38 97 ASP A O 1
ATOM 759 N N . TRP A 1 98 ? -7.273 -7.421 -12.728 1.00 97.50 98 TRP A N 1
ATOM 760 C CA . TRP A 1 98 ? -8.223 -7.043 -11.682 1.00 97.50 98 TRP A CA 1
ATOM 761 C C . TRP A 1 98 ? -7.817 -5.779 -10.919 1.00 97.50 98 TRP A C 1
ATOM 763 O O . TRP A 1 98 ? -8.638 -5.244 -10.172 1.00 97.50 98 TRP A O 1
ATOM 773 N N . LEU A 1 99 ? -6.573 -5.312 -11.062 1.00 97.88 99 LEU A N 1
ATOM 774 C CA . LEU A 1 99 ? -6.124 -4.093 -10.399 1.00 97.88 99 LEU A CA 1
ATOM 775 C C . LEU A 1 99 ? -6.868 -2.860 -10.930 1.00 97.88 99 LEU A C 1
ATOM 777 O O . LEU A 1 99 ? -7.281 -2.829 -12.092 1.00 97.88 99 LEU A O 1
ATOM 781 N N . PRO A 1 100 ? -7.009 -1.796 -10.119 1.00 96.50 100 PRO A N 1
ATOM 782 C CA . PRO A 1 100 ? -7.633 -0.547 -10.546 1.00 96.50 100 PRO A CA 1
ATOM 783 C C . PRO A 1 100 ? -6.687 0.266 -11.451 1.00 96.50 100 PRO A C 1
ATOM 785 O O . PRO A 1 100 ? -6.264 1.368 -11.109 1.00 96.50 100 PRO A O 1
ATOM 788 N N . HIS A 1 101 ? -6.357 -0.276 -12.627 1.00 97.44 101 HIS A N 1
ATOM 789 C CA . HIS A 1 101 ? -5.359 0.252 -13.566 1.00 97.44 101 HIS A CA 1
ATOM 790 C C . HIS A 1 101 ? -5.552 1.732 -13.901 1.00 97.44 101 HIS A C 1
ATOM 792 O O . HIS A 1 101 ? -4.580 2.475 -13.921 1.00 97.44 101 HIS A O 1
ATOM 798 N N . GLY A 1 102 ? -6.791 2.175 -14.142 1.00 97.12 102 GLY A N 1
ATOM 799 C CA . GLY A 1 102 ? -7.071 3.582 -14.454 1.00 97.12 102 GLY A CA 1
ATOM 800 C C . GLY A 1 102 ? -6.661 4.532 -13.324 1.00 97.12 102 GLY A C 1
ATOM 801 O O . GLY A 1 102 ? -6.030 5.551 -13.583 1.00 97.12 102 GLY A O 1
ATOM 802 N N . LYS A 1 103 ? -6.946 4.159 -12.069 1.00 96.69 103 LYS A N 1
ATOM 803 C CA . LYS A 1 103 ? -6.541 4.928 -10.884 1.00 96.69 103 LYS A CA 1
ATOM 804 C C . LYS A 1 103 ? -5.023 4.911 -10.713 1.00 96.69 103 LYS A C 1
ATOM 806 O O . LYS A 1 103 ? -4.421 5.961 -10.540 1.00 96.69 103 LYS A O 1
ATOM 811 N N . LEU A 1 104 ? -4.412 3.729 -10.784 1.00 97.69 104 LEU A N 1
ATOM 812 C CA . LEU A 1 104 ? -2.970 3.576 -10.575 1.00 97.69 104 LEU A CA 1
ATOM 813 C C . LEU A 1 104 ? -2.151 4.295 -11.655 1.00 97.69 104 LEU A C 1
ATOM 815 O O . LEU A 1 104 ? -1.135 4.895 -11.334 1.00 97.69 104 LEU A O 1
ATOM 819 N N . ARG A 1 105 ? -2.607 4.302 -12.915 1.00 96.31 105 ARG A N 1
ATOM 820 C CA . ARG A 1 105 ? -1.964 5.090 -13.979 1.00 96.31 105 ARG A CA 1
ATOM 821 C C . ARG A 1 105 ? -2.062 6.591 -13.725 1.00 96.31 105 ARG A C 1
ATOM 823 O O . ARG A 1 105 ? -1.057 7.270 -13.878 1.00 96.31 105 ARG A O 1
ATOM 830 N N . ALA A 1 106 ? -3.222 7.089 -13.295 1.00 96.31 106 ALA A N 1
ATOM 831 C CA . ALA A 1 106 ? -3.376 8.505 -12.967 1.00 96.31 106 ALA A CA 1
ATOM 832 C C . ALA A 1 106 ? -2.422 8.939 -11.837 1.00 96.31 106 ALA A C 1
ATOM 834 O O . ALA A 1 106 ? -1.755 9.958 -11.969 1.00 96.31 106 ALA A O 1
ATOM 835 N N . LEU A 1 107 ? -2.293 8.129 -10.778 1.00 95.50 107 LEU A N 1
ATOM 836 C CA . LEU A 1 107 ? -1.347 8.391 -9.684 1.00 95.50 107 LEU A CA 1
ATOM 837 C C . LEU A 1 107 ? 0.117 8.312 -10.155 1.00 95.50 107 LEU A C 1
ATOM 839 O O . LEU A 1 107 ? 0.943 9.127 -9.755 1.00 95.50 107 LEU A O 1
ATOM 843 N N . LEU A 1 108 ? 0.443 7.362 -11.040 1.00 93.00 108 LEU A N 1
ATOM 844 C CA . LEU A 1 108 ? 1.781 7.243 -11.628 1.00 93.00 108 LEU A CA 1
ATOM 845 C C . LEU A 1 108 ? 2.150 8.492 -12.445 1.00 93.00 108 LEU A C 1
ATOM 847 O O . LEU A 1 108 ? 3.247 9.023 -12.300 1.00 93.00 108 LEU A O 1
ATOM 851 N N . GLU A 1 109 ? 1.230 8.975 -13.283 1.00 92.06 109 GLU A N 1
ATOM 852 C CA . GLU A 1 109 ? 1.390 10.207 -14.071 1.00 92.06 109 GLU A CA 1
ATOM 853 C C . GLU A 1 109 ? 1.472 11.459 -13.180 1.00 92.06 109 GLU A C 1
ATOM 855 O O . GLU A 1 109 ? 2.161 12.421 -13.526 1.00 92.06 109 GLU A O 1
ATOM 860 N N . GLY A 1 110 ? 0.800 11.426 -12.024 1.00 92.12 110 GLY A N 1
ATOM 861 C CA . GLY A 1 110 ? 0.815 12.458 -10.987 1.00 92.12 110 GLY A CA 1
ATOM 862 C C . GLY A 1 110 ? 2.046 12.453 -10.077 1.00 92.12 110 GLY A C 1
ATOM 863 O O . GLY A 1 110 ? 2.187 13.375 -9.282 1.00 92.12 110 GLY A O 1
ATOM 864 N N . TRP A 1 111 ? 2.962 11.484 -10.222 1.00 90.06 111 TRP A N 1
ATOM 865 C CA . TRP A 1 111 ? 4.130 11.287 -9.342 1.00 90.06 111 TRP A CA 1
ATOM 866 C C . TRP A 1 111 ? 3.767 10.924 -7.892 1.00 90.06 111 TRP A C 1
ATOM 868 O O . TRP A 1 111 ? 4.579 11.092 -6.986 1.00 90.06 111 TRP A O 1
ATOM 878 N N . GLU A 1 112 ? 2.570 10.372 -7.693 1.00 92.75 112 GLU A N 1
ATOM 879 C CA . GLU A 1 112 ? 1.988 9.997 -6.396 1.00 92.75 112 GLU A CA 1
ATOM 880 C C . GLU A 1 112 ? 2.181 8.501 -6.084 1.00 92.75 112 GLU A C 1
ATOM 882 O O . GLU A 1 112 ? 1.483 7.933 -5.246 1.00 92.75 112 GLU A O 1
ATOM 887 N N . LEU A 1 113 ? 3.096 7.828 -6.793 1.00 94.50 113 LEU A N 1
ATOM 888 C CA . LEU A 1 113 ? 3.466 6.434 -6.551 1.00 94.50 113 LEU A CA 1
ATOM 889 C C . LEU A 1 113 ? 4.984 6.286 -6.450 1.00 94.50 113 LEU A C 1
ATOM 891 O O . LEU A 1 113 ? 5.717 6.615 -7.381 1.00 94.50 113 LEU A O 1
ATOM 895 N N . GLY A 1 114 ? 5.436 5.721 -5.334 1.00 92.81 114 GLY A N 1
ATOM 896 C CA . GLY A 1 114 ? 6.778 5.185 -5.129 1.00 92.81 114 GLY A CA 1
ATOM 897 C C . GLY A 1 114 ? 6.842 3.676 -5.374 1.00 92.81 114 GLY A C 1
ATOM 898 O O . GLY A 1 114 ? 7.856 3.176 -5.852 1.00 92.81 114 GLY A O 1
ATOM 899 N N . CYS A 1 115 ? 5.758 2.940 -5.113 1.00 94.81 115 CYS A N 1
ATOM 900 C CA . CYS A 1 115 ? 5.627 1.537 -5.506 1.00 94.81 115 CYS A CA 1
ATOM 901 C C . CYS A 1 115 ? 4.169 1.051 -5.505 1.00 94.81 115 CYS A C 1
ATOM 903 O O . CYS A 1 115 ? 3.266 1.688 -4.958 1.00 94.81 115 CYS A O 1
ATOM 905 N N . VAL A 1 116 ? 3.943 -0.110 -6.131 1.00 98.25 116 VAL A N 1
ATOM 906 C CA . VAL A 1 116 ? 2.655 -0.815 -6.144 1.00 98.25 116 VAL A CA 1
ATOM 907 C C . VAL A 1 116 ? 2.896 -2.297 -5.869 1.00 98.25 116 VAL A C 1
ATOM 909 O O . VAL A 1 116 ? 3.618 -2.966 -6.610 1.00 98.25 116 VAL A O 1
ATOM 912 N N . TYR A 1 117 ? 2.255 -2.813 -4.826 1.00 98.75 117 TYR A N 1
ATOM 913 C CA . TYR A 1 117 ? 2.248 -4.223 -4.453 1.00 98.75 117 TYR A CA 1
ATOM 914 C C . TYR A 1 117 ? 0.827 -4.770 -4.558 1.00 98.75 117 TYR A C 1
ATOM 916 O O . TYR A 1 117 ? -0.131 -4.147 -4.105 1.00 98.75 117 TYR A O 1
ATOM 924 N N . TRP A 1 118 ? 0.671 -5.962 -5.123 1.00 98.81 118 TRP A N 1
ATOM 925 C CA . TRP A 1 118 ? -0.614 -6.648 -5.220 1.00 98.81 118 TRP A CA 1
ATOM 926 C C . TRP A 1 118 ? -0.549 -8.026 -4.577 1.00 98.81 118 TRP A C 1
ATOM 928 O O . TRP A 1 118 ? 0.445 -8.739 -4.692 1.00 98.81 118 TRP A O 1
ATOM 938 N N . TYR A 1 119 ? -1.618 -8.393 -3.883 1.00 98.81 119 TYR A N 1
ATOM 939 C CA . TYR A 1 119 ? -1.758 -9.665 -3.191 1.00 98.81 119 TYR A CA 1
ATOM 940 C C . TYR A 1 119 ? -2.832 -10.504 -3.858 1.00 98.81 119 TYR A C 1
ATOM 942 O O . TYR A 1 119 ? -3.951 -10.033 -4.059 1.00 98.81 119 TYR A O 1
ATOM 950 N N . GLU A 1 120 ? -2.503 -11.752 -4.158 1.00 98.12 120 GLU A N 1
ATOM 951 C CA . GLU A 1 120 ? -3.452 -12.779 -4.569 1.00 98.12 120 GLU A CA 1
ATOM 952 C C . GLU A 1 120 ? -2.859 -14.153 -4.222 1.00 98.12 120 GLU A C 1
ATOM 954 O O . GLU A 1 120 ? -1.640 -14.321 -4.170 1.00 98.12 120 GLU A O 1
ATOM 959 N N . ASN A 1 121 ? -3.711 -15.152 -3.974 1.00 96.12 121 ASN A N 1
ATOM 960 C CA . ASN A 1 121 ? -3.295 -16.545 -3.754 1.00 96.12 121 ASN A CA 1
ATOM 961 C C . ASN A 1 121 ? -2.255 -16.735 -2.633 1.00 96.12 121 ASN A C 1
ATOM 963 O O . ASN A 1 121 ? -1.390 -17.604 -2.719 1.00 96.12 121 ASN A O 1
ATOM 967 N N . GLY A 1 122 ? -2.342 -15.940 -1.566 1.00 96.44 122 GLY A N 1
ATOM 968 C CA . GLY A 1 122 ? -1.457 -16.088 -0.412 1.00 96.44 122 GLY A CA 1
ATOM 969 C C . GLY A 1 122 ? -0.142 -15.309 -0.509 1.00 96.44 122 GLY A C 1
ATOM 970 O O . GLY A 1 122 ? 0.620 -15.301 0.457 1.00 96.44 122 GLY A O 1
ATOM 971 N N . THR A 1 123 ? 0.133 -14.649 -1.638 1.00 97.44 123 THR A N 1
ATOM 972 C CA . THR A 1 123 ? 1.437 -14.039 -1.924 1.00 97.44 123 THR A CA 1
ATOM 973 C C . THR A 1 123 ? 1.314 -12.608 -2.420 1.00 97.44 123 THR A C 1
ATOM 975 O O . THR A 1 123 ? 0.443 -12.297 -3.232 1.00 97.44 123 THR A O 1
ATOM 978 N N . TRP A 1 124 ? 2.235 -11.756 -1.975 1.00 98.62 124 TRP A N 1
ATOM 979 C CA . TRP A 1 124 ? 2.464 -10.454 -2.588 1.00 98.62 124 TRP A CA 1
ATOM 980 C C . TRP A 1 124 ? 3.297 -10.596 -3.863 1.00 98.62 124 TRP A C 1
ATOM 982 O O . TRP A 1 124 ? 4.154 -11.476 -3.972 1.00 98.62 124 TRP A O 1
ATOM 992 N N . ALA A 1 125 ? 3.092 -9.676 -4.793 1.00 98.50 125 ALA A N 1
ATOM 993 C CA . ALA A 1 125 ? 3.924 -9.444 -5.959 1.00 98.50 125 ALA A CA 1
ATOM 994 C C . ALA A 1 125 ? 3.990 -7.938 -6.252 1.00 98.50 125 ALA A C 1
ATOM 996 O O . ALA A 1 125 ? 3.181 -7.158 -5.751 1.00 98.50 125 ALA A O 1
ATOM 997 N N . ARG A 1 126 ? 4.982 -7.537 -7.043 1.00 98.12 126 ARG A N 1
ATOM 998 C CA . ARG A 1 126 ? 5.142 -6.182 -7.579 1.00 98.12 126 ARG A CA 1
ATOM 999 C C . ARG A 1 126 ? 5.864 -6.249 -8.916 1.00 98.12 126 ARG A C 1
ATOM 1001 O O . ARG A 1 126 ? 6.459 -7.283 -9.238 1.00 98.12 126 ARG A O 1
ATOM 1008 N N . ALA A 1 127 ? 5.875 -5.142 -9.650 1.00 97.19 127 ALA A N 1
ATOM 1009 C CA . ALA A 1 127 ? 6.678 -5.034 -10.858 1.00 97.19 127 ALA A CA 1
ATOM 1010 C C . ALA A 1 127 ? 8.170 -5.293 -10.551 1.00 97.19 127 ALA A C 1
ATOM 1012 O O . ALA A 1 127 ? 8.660 -4.934 -9.467 1.00 97.19 127 ALA A O 1
ATOM 1013 N N . PRO A 1 128 ? 8.914 -5.924 -11.478 1.00 95.81 128 PRO A N 1
ATOM 1014 C CA . PRO A 1 128 ? 10.349 -6.106 -11.322 1.00 95.81 128 PRO A CA 1
ATOM 1015 C C . PRO A 1 128 ? 11.055 -4.747 -11.341 1.00 95.81 128 PRO A C 1
ATOM 1017 O O . PRO A 1 128 ? 10.750 -3.884 -12.162 1.00 95.81 128 PRO A O 1
ATOM 1020 N N . TYR A 1 129 ? 12.030 -4.573 -10.452 1.00 96.12 129 TYR A N 1
ATOM 1021 C CA . TYR A 1 129 ? 12.890 -3.390 -10.450 1.00 96.12 129 TYR A CA 1
ATOM 1022 C C . TYR A 1 129 ? 14.226 -3.695 -11.128 1.00 96.12 129 TYR A C 1
ATOM 1024 O O . 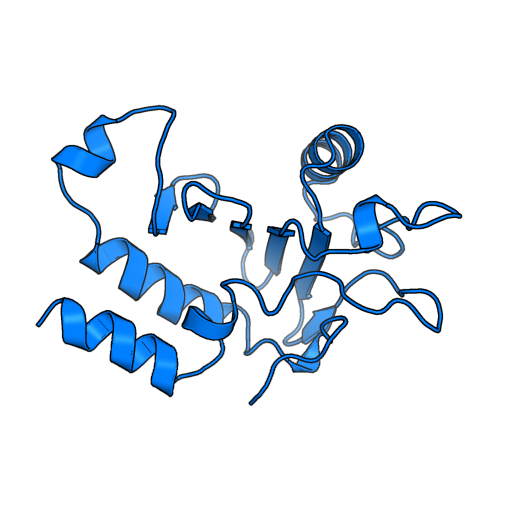TYR A 1 129 ? 14.682 -4.842 -11.069 1.00 96.12 129 TYR A O 1
ATOM 1032 N N . PRO A 1 130 ? 14.859 -2.694 -11.763 1.00 95.06 130 PRO A N 1
ATOM 1033 C CA . PRO A 1 130 ? 16.196 -2.844 -12.313 1.00 95.06 130 PRO A CA 1
ATOM 1034 C C . PRO A 1 130 ? 17.222 -3.112 -11.207 1.00 95.06 130 PRO A C 1
ATOM 1036 O O . PRO A 1 130 ? 17.045 -2.731 -10.046 1.00 95.06 130 PRO A O 1
ATOM 1039 N N . GLU A 1 131 ? 18.319 -3.760 -11.588 1.00 92.38 131 GLU A N 1
ATOM 1040 C CA . GLU A 1 131 ? 19.465 -3.936 -10.701 1.00 92.38 131 GLU A CA 1
ATOM 1041 C C . GLU A 1 131 ? 20.034 -2.569 -10.295 1.00 92.38 131 GLU A C 1
ATOM 1043 O O . GLU A 1 131 ? 20.169 -1.669 -11.124 1.00 92.38 131 GLU A O 1
ATOM 1048 N N . GLY A 1 132 ? 20.360 -2.410 -9.012 1.00 89.62 132 GLY A N 1
ATOM 1049 C CA . GLY A 1 132 ? 20.934 -1.173 -8.482 1.00 89.62 132 GLY A CA 1
ATOM 1050 C C . GLY A 1 132 ? 19.925 -0.084 -8.107 1.00 89.62 132 GLY A C 1
ATOM 1051 O O . GLY A 1 132 ? 20.360 0.963 -7.632 1.00 89.62 132 GLY A O 1
ATOM 1052 N N . LEU A 1 133 ? 18.610 -0.311 -8.253 1.00 96.19 133 LEU A N 1
ATOM 1053 C CA . LEU A 1 133 ? 17.622 0.552 -7.598 1.00 96.19 133 LEU A CA 1
ATOM 1054 C C . LEU A 1 133 ? 17.878 0.519 -6.085 1.00 96.19 133 LEU A C 1
ATOM 1056 O O . LEU A 1 133 ? 17.928 -0.566 -5.507 1.00 96.19 133 LEU A O 1
ATOM 1060 N N . GLY A 1 134 ? 18.071 1.686 -5.466 1.00 95.25 134 GLY A N 1
ATOM 1061 C CA . GLY A 1 134 ? 18.440 1.769 -4.055 1.00 95.25 134 GLY A CA 1
ATOM 1062 C C . GLY A 1 134 ? 17.256 1.632 -3.106 1.00 95.25 134 GLY A C 1
ATOM 1063 O O . GLY A 1 134 ? 17.376 0.959 -2.087 1.00 95.25 134 GLY A O 1
ATOM 1064 N N . ASP A 1 135 ? 16.127 2.260 -3.437 1.00 95.94 135 ASP A N 1
ATOM 1065 C CA . ASP A 1 135 ? 14.977 2.351 -2.539 1.00 95.94 135 ASP A CA 1
ATOM 1066 C C . ASP A 1 135 ? 13.662 2.527 -3.310 1.00 95.94 135 ASP A C 1
ATOM 1068 O O . ASP A 1 135 ? 13.627 3.211 -4.338 1.00 95.94 135 ASP A O 1
ATOM 1072 N N . ASP A 1 136 ? 12.589 1.912 -2.813 1.00 96.12 136 ASP A N 1
ATOM 1073 C CA . ASP A 1 136 ? 11.217 2.128 -3.285 1.00 96.12 136 ASP A CA 1
ATOM 1074 C C . ASP A 1 136 ? 10.320 2.819 -2.249 1.00 96.12 136 ASP A C 1
ATOM 1076 O O . ASP A 1 136 ? 9.159 3.100 -2.556 1.00 96.12 136 ASP A O 1
ATOM 1080 N N . GLY A 1 137 ? 10.875 3.141 -1.075 1.00 95.62 137 GLY A N 1
ATOM 1081 C CA . GLY A 1 137 ? 10.205 3.844 0.011 1.00 95.62 137 GLY A CA 1
ATOM 1082 C C . GLY A 1 137 ? 9.258 2.968 0.826 1.00 95.62 137 GLY A C 1
ATOM 1083 O O . GLY A 1 137 ? 8.616 3.484 1.733 1.00 95.62 137 GLY A O 1
ATOM 1084 N N . LEU A 1 138 ? 9.143 1.661 0.535 1.00 96.50 138 LEU A N 1
ATOM 1085 C CA . LEU A 1 138 ? 8.165 0.792 1.199 1.00 96.50 138 LEU A CA 1
ATOM 1086 C C . LEU A 1 138 ? 8.327 0.796 2.723 1.00 96.50 138 LEU A C 1
ATOM 1088 O O . LEU A 1 138 ? 7.338 0.711 3.443 1.00 96.50 138 LEU A O 1
ATOM 1092 N N . ASP A 1 139 ? 9.558 0.857 3.228 1.00 94.75 139 ASP A N 1
ATOM 1093 C CA . ASP A 1 139 ? 9.806 0.832 4.666 1.00 94.75 139 ASP A CA 1
ATOM 1094 C C . ASP A 1 139 ? 9.383 2.117 5.385 1.00 94.75 139 ASP A C 1
ATOM 1096 O O . ASP A 1 139 ? 9.126 2.069 6.588 1.00 94.75 139 ASP A O 1
ATOM 1100 N N . CYS A 1 140 ? 9.223 3.230 4.665 1.00 94.19 140 CYS A N 1
ATOM 1101 C CA . CYS A 1 140 ? 8.709 4.476 5.216 1.00 94.19 140 CYS A CA 1
ATOM 1102 C C . CYS A 1 140 ? 7.219 4.330 5.545 1.00 94.19 140 CYS A C 1
ATOM 1104 O O . CYS A 1 140 ? 6.346 4.370 4.681 1.00 94.19 140 CYS A O 1
ATOM 1106 N N . GLY A 1 141 ? 6.919 4.126 6.826 1.00 92.06 141 GLY A N 1
ATOM 1107 C CA . GLY A 1 141 ? 5.559 4.071 7.350 1.00 92.06 141 GLY A CA 1
ATOM 1108 C C . GLY A 1 141 ? 4.901 2.692 7.304 1.00 92.06 141 GLY A C 1
ATOM 1109 O O . GLY A 1 141 ? 3.986 2.465 8.091 1.00 92.06 141 GLY A O 1
ATOM 1110 N N . MET A 1 142 ? 5.339 1.747 6.459 1.00 95.56 142 MET A N 1
ATOM 1111 C CA . MET A 1 142 ? 4.791 0.376 6.501 1.00 95.56 142 MET A CA 1
ATOM 1112 C C . MET A 1 142 ? 5.397 -0.484 7.605 1.00 95.56 142 MET A C 1
ATOM 1114 O O . MET A 1 142 ? 4.741 -1.422 8.069 1.00 95.56 142 MET A O 1
ATOM 1118 N N . ASP A 1 143 ? 6.605 -0.164 8.071 1.00 92.69 143 ASP A N 1
ATOM 1119 C CA . ASP A 1 143 ? 7.217 -0.789 9.247 1.00 92.69 143 ASP A CA 1
ATOM 1120 C C . ASP A 1 143 ? 6.267 -0.784 10.462 1.00 92.69 143 ASP A C 1
ATOM 1122 O O . ASP A 1 143 ? 6.118 -1.816 11.125 1.00 92.69 143 ASP A O 1
ATOM 1126 N N . ARG A 1 144 ? 5.507 0.309 10.635 1.00 92.19 144 ARG A N 1
ATOM 1127 C CA . ARG A 1 144 ? 4.427 0.508 11.620 1.00 92.19 144 ARG A CA 1
ATOM 1128 C C . ARG A 1 144 ? 3.432 -0.648 11.696 1.00 92.19 144 ARG A C 1
ATOM 1130 O O . ARG A 1 144 ? 2.919 -0.935 12.773 1.00 92.19 144 ARG A O 1
ATOM 1137 N N . PHE A 1 145 ? 3.145 -1.310 10.572 1.00 95.31 145 PHE A N 1
ATOM 1138 C CA . PHE A 1 145 ? 2.124 -2.364 10.474 1.00 95.31 145 PHE A CA 1
ATOM 1139 C C . PHE A 1 145 ? 2.698 -3.749 10.156 1.00 95.31 145 PHE A C 1
ATOM 1141 O O . PHE A 1 145 ? 2.112 -4.781 10.514 1.00 95.31 145 PHE A O 1
ATOM 1148 N N . VAL A 1 146 ? 3.858 -3.802 9.503 1.00 94.31 146 VAL A N 1
ATOM 1149 C CA . VAL A 1 146 ? 4.587 -5.043 9.210 1.00 94.31 146 VAL A CA 1
ATOM 1150 C C . VAL A 1 146 ? 5.184 -5.625 10.488 1.00 94.31 146 VAL A C 1
ATOM 1152 O O . VAL A 1 146 ? 5.066 -6.831 10.748 1.00 94.31 146 VAL A O 1
ATOM 1155 N N . GLU A 1 147 ? 5.731 -4.774 11.351 1.00 91.31 147 GLU A N 1
ATOM 1156 C CA . GLU A 1 147 ? 6.391 -5.200 12.571 1.00 91.31 147 GLU A CA 1
ATOM 1157 C C . GLU A 1 147 ? 5.433 -5.240 13.750 1.00 91.31 147 GLU A C 1
ATOM 1159 O O . GLU A 1 147 ? 4.912 -4.232 14.212 1.00 91.31 147 GLU A O 1
ATOM 1164 N N . ARG A 1 148 ? 5.237 -6.439 14.315 1.00 90.56 148 ARG A N 1
ATOM 1165 C CA . ARG A 1 148 ? 4.348 -6.619 15.473 1.00 90.56 148 ARG A CA 1
ATOM 1166 C C . ARG A 1 148 ? 4.721 -5.694 16.634 1.00 90.56 148 ARG A C 1
ATOM 1168 O O . ARG A 1 148 ? 3.832 -5.253 17.354 1.00 90.56 148 ARG A O 1
ATOM 1175 N N . ARG A 1 149 ? 6.018 -5.465 16.855 1.00 91.25 149 ARG A N 1
ATOM 1176 C CA . ARG A 1 149 ? 6.497 -4.605 17.940 1.00 91.25 149 ARG A CA 1
ATOM 1177 C C . ARG A 1 149 ? 6.087 -3.151 17.718 1.00 91.25 149 ARG A C 1
ATOM 1179 O O . ARG A 1 149 ? 5.621 -2.543 18.671 1.00 91.25 149 ARG A O 1
ATOM 1186 N N . GLU A 1 150 ? 6.217 -2.648 16.495 1.00 91.94 150 GLU A N 1
ATOM 1187 C CA . GLU A 1 150 ? 5.844 -1.271 16.155 1.00 91.94 150 GLU A CA 1
ATOM 1188 C C . GLU A 1 150 ? 4.333 -1.070 16.275 1.00 91.94 150 GLU A C 1
ATOM 1190 O O . GLU A 1 150 ? 3.895 -0.127 16.927 1.00 91.94 150 GLU A O 1
ATOM 1195 N N . VAL A 1 151 ? 3.532 -2.039 15.808 1.00 91.44 151 VAL A N 1
ATOM 1196 C CA . VAL A 1 151 ? 2.076 -2.025 16.033 1.00 91.44 151 VAL A CA 1
ATOM 1197 C C . VAL A 1 151 ? 1.758 -1.935 17.524 1.00 91.44 151 VAL A C 1
ATOM 1199 O O . VAL A 1 151 ? 0.944 -1.119 17.928 1.00 91.44 151 VAL A O 1
ATOM 1202 N N . LEU A 1 152 ? 2.388 -2.760 18.366 1.00 90.62 152 LEU A N 1
ATOM 1203 C CA . LEU A 1 152 ? 2.154 -2.717 19.815 1.00 90.62 152 LEU A CA 1
ATOM 1204 C C . LEU A 1 152 ? 2.592 -1.391 20.450 1.00 90.62 152 LEU A C 1
ATOM 1206 O O . LEU A 1 152 ? 1.977 -0.984 21.430 1.00 90.62 152 LEU A O 1
ATOM 1210 N N . GLY A 1 153 ? 3.624 -0.741 19.905 1.00 89.88 153 GLY A N 1
ATOM 1211 C CA . GLY A 1 153 ? 4.040 0.601 20.307 1.00 89.88 153 GLY A CA 1
ATOM 1212 C C . GLY A 1 153 ? 2.937 1.622 20.052 1.00 89.88 153 GLY A C 1
ATOM 1213 O O . GLY A 1 153 ? 2.490 2.261 20.996 1.00 89.88 153 GLY A O 1
ATOM 1214 N N . LEU A 1 154 ? 2.413 1.667 18.821 1.00 87.31 154 LEU A N 1
ATOM 1215 C CA . LEU A 1 154 ? 1.296 2.549 18.458 1.00 87.31 154 LEU A CA 1
ATOM 1216 C C . LEU A 1 154 ? 0.081 2.344 19.366 1.00 87.31 154 LEU A C 1
ATOM 1218 O O . LEU A 1 154 ? -0.573 3.297 19.760 1.00 87.31 154 LEU A O 1
ATOM 1222 N N . LEU A 1 155 ? -0.216 1.095 19.727 1.00 85.62 155 LEU A N 1
ATOM 1223 C CA . LEU A 1 155 ? -1.346 0.774 20.599 1.00 85.62 155 LEU A CA 1
ATOM 1224 C C . LEU A 1 155 ? -1.140 1.212 22.051 1.00 85.62 155 LEU A C 1
ATOM 1226 O O . LEU A 1 155 ? -2.115 1.533 22.725 1.00 85.62 155 LEU A O 1
ATOM 1230 N N . ALA A 1 156 ? 0.097 1.186 22.547 1.00 86.75 156 ALA A N 1
ATOM 1231 C CA . ALA A 1 156 ? 0.401 1.593 23.915 1.00 86.75 156 ALA A CA 1
ATOM 1232 C C . ALA A 1 156 ? 0.206 3.101 24.125 1.00 86.75 156 ALA A C 1
ATOM 1234 O O . ALA A 1 156 ? -0.152 3.507 25.226 1.00 86.75 156 ALA A O 1
ATOM 1235 N N . ASP A 1 157 ? 0.375 3.904 23.073 1.00 80.06 157 ASP A N 1
ATOM 1236 C CA . ASP A 1 157 ? 0.167 5.355 23.118 1.00 80.06 157 ASP A CA 1
ATOM 1237 C C . ASP A 1 157 ? -1.325 5.748 23.198 1.00 80.06 157 ASP A C 1
ATOM 1239 O O . ASP A 1 157 ? -1.645 6.899 23.494 1.00 80.06 157 ASP A O 1
ATOM 1243 N N . HIS A 1 158 ? -2.237 4.787 22.995 1.00 70.75 158 HIS A N 1
ATOM 1244 C CA . HIS A 1 158 ? -3.696 4.958 23.090 1.00 70.75 158 HIS A CA 1
ATOM 1245 C C . HIS A 1 158 ? -4.315 4.350 24.367 1.00 70.75 158 HIS A C 1
ATOM 1247 O O . HIS A 1 158 ? -5.542 4.289 24.480 1.00 70.75 158 HIS A O 1
ATOM 1253 N N . GLY A 1 159 ? -3.492 3.854 25.303 1.00 53.41 159 GLY A N 1
ATOM 1254 C CA . GLY A 1 159 ? -3.909 3.134 26.520 1.00 53.41 159 GLY A CA 1
ATOM 1255 C C . GLY A 1 159 ? -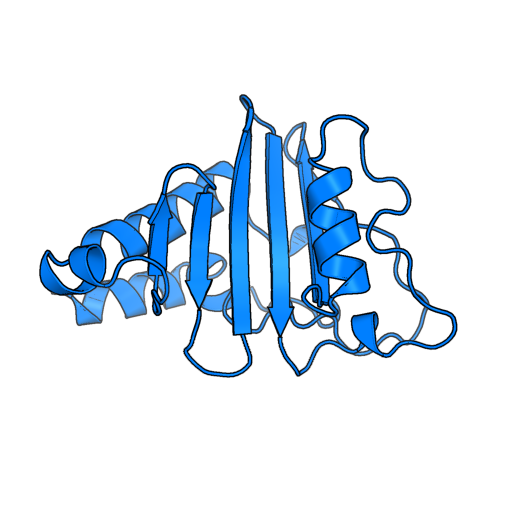3.799 3.907 27.830 1.00 53.41 159 GLY A C 1
ATOM 1256 O O . GLY A 1 159 ? -3.034 4.892 27.903 1.00 53.41 159 GLY A O 1
#

Secondary structure (DSSP, 8-state):
-PPPSS--GGGSPPHHHHHHHHHHHHHHH--HHHHHTTT---EEEEETTEEEEE-SSS-EEEEEEEETTEEEEEEE-TT-STTT-SSPP-TTTT--TTS-HHHHHHHHHTT--SEEEEEETTEEEEPPPPTT----STHHHHHHHHSHHHHHHHHHTT-

Foldseek 3Di:
DQAAFAGDQVLAAFLVQLQVLLVVLQVLPDDPVQVPPPPDHAAWHQDPQAIWHHPVDFWIWGWGDLDVFKIKIWWGGPPQCQLVDPVHADFCVVPDPSDPVVVVVVCSVVSGTLHMWMTHDRTIDTGDDDPPRGHSCCSVPSCCRSPPVNSVVSVVVSD

pLDDT: mean 92.87, std 7.33, range [53.41, 98.81]

Sequence (159 aa):
MTIHRPGRPADLPPAELLWARWAFVAVLEATTEAESHGVHRTGHWIDGGGLHLDDCGSTCWTLARVNQGRFVLYGEDESSQVKWHKPAIDMLAQAPDWLPHGKLRALLEGWELGCVYWYENGTWARAPYPEGLGDDGLDCGMDRFVERREVLGLLADHG

Radius of gyration: 15.19 Å; chains: 1; bounding box: 36×34×44 Å